Protein AF-D5STH4-F1 (afdb_monomer)

Foldseek 3Di:
DKKKKKWWFPDADDPLLQVLLQVLQVVQAVQGWDWDDDPPPNTIIIIDMDDDPDPVVRVVVSVVSVVSSCVRSVHPTHIDMDMDDD

Organism: Planctopirus limnophila (strain ATCC 43296 / DSM 3776 / IFAM 1008 / Mu 290) (NCBI:txid521674)

Sequence (86 aa):
MEYAVYADSPRRLSVQEQAGLSEALEAIVPSGGCIGPRGSQQQEEVYFTVDAATEEEAKQQAGQFMNRILQEAGLEIAFVLEISQR

Solvent-accessible surface area (backbone atoms only — not comparable to full-atom values): 4785 Å² total; per-residue (Å²): 86,56,29,42,36,40,33,38,41,88,49,65,68,52,73,68,53,49,49,32,41,51,55,24,38,59,74,70,36,92,82,35,63,51,76,44,68,44,78,91,71,68,18,40,25,40,38,37,62,44,80,26,96,43,72,67,53,35,52,54,50,52,52,52,50,51,53,51,25,30,59,70,35,70,49,96,72,78,59,51,78,48,78,45,83,107

Nearest PDB structures (foldseek):
  7b8v-assembly4_P  TM=6.601E-01  e=6.425E-03  Thermus thermophilus HB27
  7bfe-assembly1_E  TM=6.791E-01  e=1.066E-02  Thermus thermophilus HB8
  7b90-assembly1_E  TM=6.604E-01  e=1.559E-02  Thermus thermophilus HB8
  8s8i-assembly1_j  TM=4.774E-01  e=3.552E-02  Saccharomyces cerevisiae S288C
  6i05-assembly1_A  TM=4.900E-01  e=4.874E-02  Pseudomonas aeruginosa

Mean predicted aligned error: 3.21 Å

Radius of gyration: 12.08 Å; Cα contacts (8 Å, |Δi|>4): 157; chains: 1; bounding box: 28×27×31 Å

pLDDT: mean 92.7, std 5.54, range [65.44, 96.62]

Secondary structure (DSSP, 8-state):
-EEEEEEE-SSPPPHHHHHHHHHHHHHH-TT-EEEEE-TTS--EEEEEEEE-SSHHHHHHHHHHHHHHHHHHTT----PEEEEEE-

Structure (mmCIF, N/CA/C/O backbone):
data_AF-D5STH4-F1
#
_entry.id   AF-D5STH4-F1
#
loop_
_atom_site.group_PDB
_atom_site.id
_atom_site.type_symbol
_atom_site.label_atom_id
_atom_site.label_alt_id
_atom_site.label_comp_id
_atom_site.label_asym_id
_atom_site.label_entity_id
_atom_site.label_seq_id
_atom_site.pdbx_PDB_ins_code
_atom_site.Cartn_x
_atom_site.Cartn_y
_atom_site.Cartn_z
_atom_site.occupancy
_atom_site.B_iso_or_equiv
_atom_site.auth_seq_id
_atom_site.auth_comp_id
_atom_site.auth_asym_id
_atom_site.auth_atom_id
_atom_site.pdbx_PDB_model_num
ATOM 1 N N . MET A 1 1 ? -14.532 -0.188 11.016 1.00 91.62 1 MET A N 1
ATOM 2 C CA . MET A 1 1 ? -14.492 1.170 10.441 1.00 91.62 1 MET A CA 1
ATOM 3 C C . MET A 1 1 ? -13.557 1.093 9.260 1.00 91.62 1 MET A C 1
ATOM 5 O O . MET A 1 1 ? -12.543 0.415 9.388 1.00 91.62 1 MET A O 1
ATOM 9 N N . GLU A 1 2 ? -13.911 1.729 8.147 1.00 93.00 2 GLU A N 1
ATOM 10 C CA . GLU A 1 2 ? -13.065 1.722 6.955 1.00 93.00 2 GLU A CA 1
ATOM 11 C C . GLU A 1 2 ? -12.004 2.821 7.087 1.00 93.00 2 GLU A C 1
ATOM 13 O O . GLU A 1 2 ? -12.314 3.974 7.398 1.00 93.00 2 GLU A O 1
ATOM 18 N N . TYR A 1 3 ? -10.748 2.457 6.856 1.00 95.75 3 TYR A N 1
ATOM 19 C CA . TYR A 1 3 ? -9.625 3.382 6.804 1.00 95.75 3 TYR A CA 1
ATOM 20 C C . TYR A 1 3 ? -9.012 3.356 5.410 1.00 95.75 3 TYR A C 1
ATOM 22 O O . TYR A 1 3 ? -8.747 2.289 4.855 1.00 95.75 3 TYR A O 1
ATOM 30 N N . ALA A 1 4 ? -8.773 4.540 4.857 1.00 95.94 4 ALA A N 1
ATOM 31 C CA . ALA A 1 4 ? -7.998 4.724 3.643 1.00 95.94 4 ALA A CA 1
ATOM 32 C C . ALA A 1 4 ? -6.505 4.664 3.976 1.00 95.94 4 ALA A C 1
ATOM 34 O O . ALA A 1 4 ? -6.055 5.331 4.910 1.00 95.94 4 ALA A O 1
ATOM 35 N N . VAL A 1 5 ? -5.752 3.887 3.202 1.00 96.62 5 VAL A N 1
ATOM 36 C CA . VAL A 1 5 ? -4.298 3.772 3.294 1.00 96.62 5 VAL A CA 1
ATOM 37 C C . VAL A 1 5 ? -3.683 4.310 2.012 1.00 96.62 5 VAL A C 1
ATOM 39 O O . VAL A 1 5 ? -4.046 3.877 0.919 1.00 96.62 5 VAL A O 1
ATOM 42 N N . TYR A 1 6 ? -2.732 5.221 2.170 1.00 95.50 6 TYR A N 1
ATOM 43 C CA . TYR A 1 6 ? -1.907 5.765 1.101 1.00 95.50 6 TYR A CA 1
ATOM 44 C C . TYR A 1 6 ? -0.460 5.382 1.392 1.00 95.50 6 TYR A C 1
ATOM 46 O O . TYR A 1 6 ? 0.065 5.691 2.461 1.00 95.50 6 TYR A O 1
ATOM 54 N N . ALA A 1 7 ? 0.170 4.662 0.472 1.00 95.56 7 ALA A N 1
ATOM 55 C CA . ALA A 1 7 ? 1.560 4.259 0.578 1.00 95.56 7 ALA A CA 1
ATOM 56 C C . ALA A 1 7 ? 2.369 4.950 -0.519 1.00 95.56 7 ALA A C 1
ATOM 58 O O . ALA A 1 7 ? 2.255 4.608 -1.695 1.00 95.56 7 ALA A O 1
ATOM 59 N N . ASP A 1 8 ? 3.233 5.881 -0.127 1.00 94.38 8 ASP A N 1
ATOM 60 C CA . ASP A 1 8 ? 4.053 6.653 -1.056 1.00 94.38 8 ASP A CA 1
ATOM 61 C C . ASP A 1 8 ? 5.395 5.977 -1.331 1.00 94.38 8 ASP A C 1
ATOM 63 O O . ASP A 1 8 ? 6.173 5.713 -0.406 1.00 94.38 8 ASP A O 1
ATOM 67 N N . SER A 1 9 ? 5.712 5.766 -2.609 1.00 93.50 9 SER A N 1
ATOM 68 C CA . SER A 1 9 ? 7.045 5.340 -3.021 1.00 93.50 9 SER A CA 1
ATOM 69 C C . SER A 1 9 ? 8.035 6.513 -2.923 1.00 93.50 9 SER A C 1
ATOM 71 O O . SER A 1 9 ? 7.765 7.600 -3.441 1.00 93.50 9 SER A O 1
ATOM 73 N N . PRO A 1 10 ? 9.241 6.321 -2.355 1.00 91.19 10 PRO A N 1
ATOM 74 C CA . PRO A 1 10 ? 10.259 7.373 -2.272 1.00 91.19 10 PRO A CA 1
ATOM 75 C C . PRO A 1 10 ? 10.872 7.722 -3.638 1.00 91.19 10 PRO A C 1
ATOM 77 O O . PRO A 1 10 ? 11.607 8.704 -3.769 1.00 91.19 10 PRO A O 1
ATOM 80 N N . ARG A 1 11 ? 10.614 6.905 -4.664 1.00 91.88 11 ARG A N 1
ATOM 81 C CA . ARG A 1 11 ? 11.146 7.064 -6.017 1.00 91.88 11 ARG A CA 1
ATOM 82 C C . ARG A 1 11 ? 10.143 6.594 -7.056 1.00 91.88 11 ARG A C 1
ATOM 84 O O . ARG A 1 11 ? 9.203 5.870 -6.749 1.00 91.88 11 ARG A O 1
ATOM 91 N N . ARG A 1 12 ? 10.424 6.925 -8.310 1.00 91.81 12 ARG A N 1
ATOM 92 C CA . ARG A 1 12 ? 9.718 6.322 -9.429 1.00 91.81 12 ARG A CA 1
ATOM 93 C C . ARG A 1 12 ? 9.982 4.818 -9.502 1.00 91.81 12 ARG A C 1
ATOM 95 O O . ARG A 1 12 ? 11.12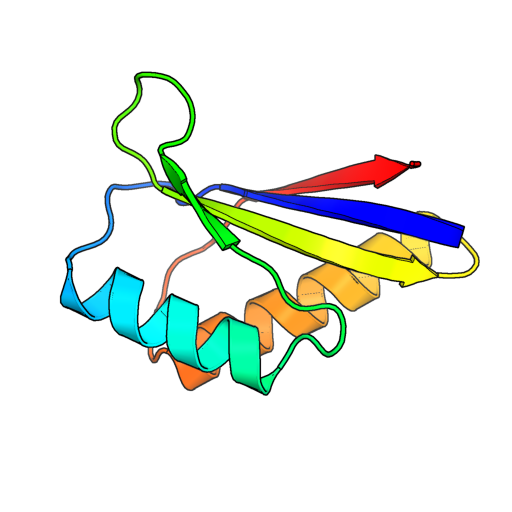4 4.365 -9.343 1.00 91.81 12 ARG A O 1
ATOM 102 N N . LEU A 1 13 ? 8.928 4.070 -9.767 1.00 91.81 13 LEU A N 1
ATOM 103 C CA . LEU A 1 13 ? 8.935 2.645 -10.027 1.00 91.81 13 LEU A CA 1
ATOM 104 C C . LEU A 1 13 ? 9.073 2.393 -11.527 1.00 91.81 13 LEU A C 1
ATOM 106 O O . LEU A 1 13 ? 8.493 3.096 -12.358 1.00 91.81 13 LEU A O 1
ATOM 110 N N . SER A 1 14 ? 9.840 1.373 -11.891 1.00 93.31 14 SER A N 1
ATOM 111 C CA . SER A 1 14 ? 9.858 0.868 -13.258 1.00 93.31 14 SER A CA 1
ATOM 112 C C . SER A 1 14 ? 8.531 0.188 -13.602 1.00 93.31 14 SER A C 1
ATOM 114 O O . SER A 1 14 ? 7.785 -0.236 -12.723 1.00 93.31 14 SER A O 1
ATOM 116 N N . VAL A 1 15 ? 8.258 0.016 -14.896 1.00 92.44 15 VAL A N 1
ATOM 117 C CA . VAL A 1 15 ? 7.045 -0.676 -15.369 1.00 92.44 15 VAL A CA 1
ATOM 118 C C . VAL A 1 15 ? 6.933 -2.089 -14.783 1.00 92.44 15 VAL A C 1
ATOM 120 O O . VAL A 1 15 ? 5.839 -2.524 -14.438 1.00 92.44 15 VAL A O 1
ATOM 123 N N . GLN A 1 16 ? 8.058 -2.793 -14.628 1.00 94.50 16 GLN A N 1
ATOM 124 C CA . GLN A 1 16 ? 8.074 -4.133 -14.042 1.00 94.50 16 GLN A CA 1
ATOM 125 C C . GLN A 1 16 ? 7.742 -4.107 -12.545 1.00 94.50 16 GLN A C 1
ATOM 127 O O . GLN A 1 16 ? 6.971 -4.9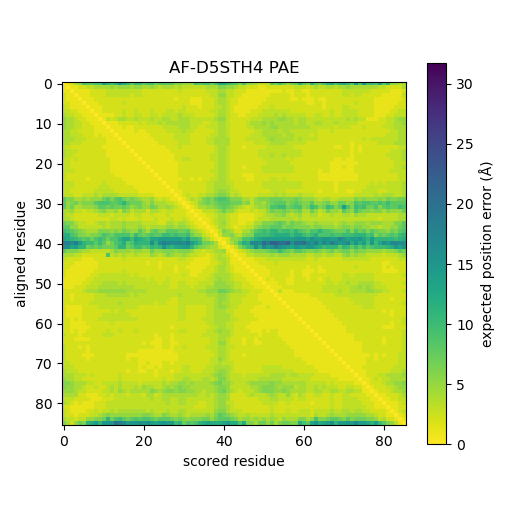39 -12.080 1.00 94.50 16 GLN A O 1
ATOM 132 N N . GLU A 1 17 ? 8.280 -3.134 -11.805 1.00 95.38 17 GLU A N 1
ATOM 133 C CA . GLU A 1 17 ? 7.986 -2.967 -10.376 1.00 95.38 17 GLU A CA 1
ATOM 134 C C . GLU A 1 17 ? 6.515 -2.594 -10.152 1.00 95.38 17 GLU A C 1
ATOM 136 O O . GLU A 1 17 ? 5.878 -3.127 -9.249 1.00 95.38 17 GLU A O 1
ATOM 141 N N . GLN A 1 18 ? 5.955 -1.728 -11.005 1.00 94.25 18 GLN A N 1
ATOM 142 C CA . GLN A 1 18 ? 4.534 -1.370 -10.969 1.00 94.25 18 GLN A CA 1
ATOM 143 C C . GLN A 1 18 ? 3.635 -2.578 -11.243 1.00 94.25 18 GLN A C 1
ATOM 145 O O . GLN A 1 18 ? 2.648 -2.773 -10.538 1.00 94.25 18 GLN A O 1
ATOM 150 N N . ALA A 1 19 ? 3.980 -3.401 -12.239 1.00 94.31 19 ALA A N 1
ATOM 151 C CA . ALA A 1 19 ? 3.227 -4.611 -12.553 1.00 94.31 19 ALA A CA 1
ATOM 152 C C . ALA A 1 19 ? 3.249 -5.609 -11.384 1.00 94.31 19 ALA A C 1
ATOM 154 O O . ALA A 1 19 ? 2.189 -6.073 -10.971 1.00 94.31 19 ALA A O 1
ATOM 155 N N . GLY A 1 20 ? 4.428 -5.869 -10.806 1.00 95.50 20 GLY A N 1
ATOM 156 C CA . GLY A 1 20 ? 4.568 -6.774 -9.660 1.00 95.50 20 GLY A CA 1
ATOM 157 C C . GLY A 1 20 ? 3.825 -6.279 -8.418 1.00 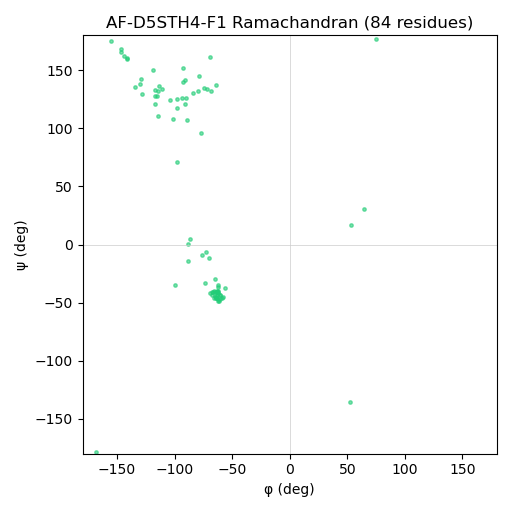95.50 20 GLY A C 1
ATOM 158 O O . GLY A 1 20 ? 3.141 -7.055 -7.759 1.00 95.50 20 GLY A O 1
ATOM 159 N N . LEU A 1 21 ? 3.883 -4.974 -8.129 1.00 95.50 21 LEU A N 1
ATOM 160 C CA . LEU A 1 21 ? 3.089 -4.382 -7.049 1.00 95.50 21 LEU A CA 1
ATOM 161 C C . LEU A 1 21 ? 1.588 -4.499 -7.297 1.00 95.50 21 LEU A C 1
ATOM 163 O O . LEU A 1 21 ? 0.852 -4.761 -6.353 1.00 95.5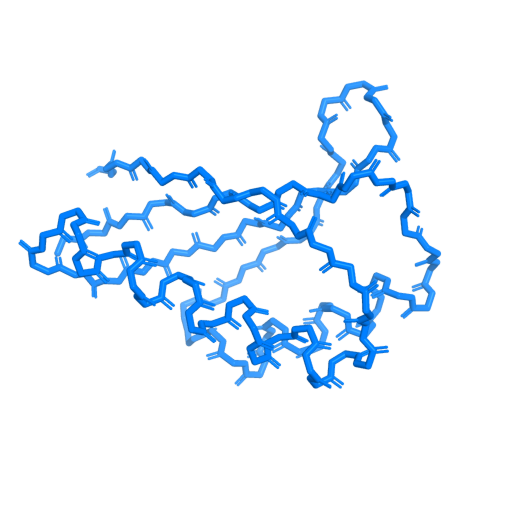0 21 LEU A O 1
ATOM 167 N N . SER A 1 22 ? 1.129 -4.291 -8.534 1.00 95.12 22 SER A N 1
ATOM 168 C CA . SER A 1 22 ? -0.297 -4.371 -8.862 1.00 95.12 22 SER A CA 1
ATOM 169 C C . SER A 1 22 ? -0.828 -5.788 -8.663 1.00 95.12 22 SER A C 1
ATOM 171 O O . SER A 1 22 ? -1.892 -5.958 -8.075 1.00 95.12 22 SER A O 1
ATOM 173 N N . GLU A 1 23 ? -0.078 -6.794 -9.114 1.00 95.31 23 GLU A N 1
ATOM 174 C CA . GLU A 1 23 ? -0.427 -8.207 -8.940 1.00 95.31 23 GLU A CA 1
ATOM 175 C C . GLU A 1 23 ? -0.431 -8.602 -7.456 1.00 95.31 23 GLU A C 1
ATOM 177 O O . GLU A 1 23 ? -1.397 -9.187 -6.964 1.00 95.31 23 GLU A O 1
ATOM 182 N N . ALA A 1 24 ? 0.606 -8.207 -6.710 1.00 96.25 24 ALA A N 1
ATOM 183 C CA . ALA A 1 24 ? 0.694 -8.471 -5.278 1.00 96.25 24 ALA A CA 1
ATOM 184 C C . ALA A 1 24 ? -0.431 -7.783 -4.485 1.00 96.25 24 ALA A C 1
ATOM 186 O O . ALA A 1 24 ? -0.998 -8.377 -3.567 1.00 96.25 24 ALA A O 1
ATOM 187 N N . LEU A 1 25 ? -0.781 -6.544 -4.841 1.00 96.31 25 LEU A N 1
ATOM 188 C CA . LEU A 1 25 ? -1.869 -5.792 -4.218 1.00 96.31 25 LEU A CA 1
ATOM 189 C C . LEU A 1 25 ? -3.215 -6.498 -4.401 1.00 96.31 25 LEU A C 1
ATOM 191 O O . LEU A 1 25 ? -3.931 -6.693 -3.420 1.00 96.31 25 LEU A O 1
ATOM 195 N N . GLU A 1 26 ? -3.532 -6.907 -5.631 1.00 94.50 26 GLU A N 1
ATOM 196 C CA . GLU A 1 26 ? -4.769 -7.625 -5.956 1.00 94.50 26 GLU A CA 1
ATOM 197 C C . GLU A 1 26 ? -4.855 -8.978 -5.233 1.00 94.50 26 GLU A C 1
ATOM 199 O O . GLU A 1 26 ? -5.924 -9.369 -4.766 1.00 94.50 26 GLU A O 1
ATOM 204 N N . ALA A 1 27 ? -3.727 -9.674 -5.077 1.00 94.56 27 ALA A N 1
ATOM 205 C CA . ALA A 1 27 ? -3.676 -10.959 -4.388 1.00 94.56 27 ALA A CA 1
ATOM 206 C C . ALA A 1 27 ? -3.806 -10.849 -2.856 1.00 94.56 27 ALA A C 1
ATOM 208 O O . ALA A 1 27 ? -4.329 -11.763 -2.211 1.00 94.56 27 ALA A O 1
ATOM 209 N N . ILE A 1 28 ? -3.295 -9.770 -2.253 1.00 94.94 28 ILE A N 1
ATOM 210 C CA . ILE A 1 28 ? -3.141 -9.658 -0.793 1.00 94.94 28 ILE A CA 1
ATOM 211 C C . ILE A 1 28 ? -4.263 -8.853 -0.144 1.00 94.94 28 ILE A C 1
ATOM 213 O O . ILE A 1 28 ? -4.642 -9.174 0.985 1.00 94.94 28 ILE A O 1
ATOM 217 N N . VAL A 1 29 ? -4.782 -7.821 -0.813 1.00 93.19 29 VAL A N 1
ATOM 218 C CA . VAL A 1 29 ? -5.775 -6.910 -0.235 1.00 93.19 29 VAL A CA 1
ATOM 219 C C . VAL A 1 29 ? -7.176 -7.269 -0.740 1.00 93.19 29 VAL A C 1
ATOM 221 O O . VAL A 1 29 ? -7.498 -6.985 -1.892 1.00 93.19 29 VAL A O 1
ATOM 224 N N . PRO A 1 30 ? -8.055 -7.853 0.102 1.00 84.06 30 PRO A N 1
ATOM 22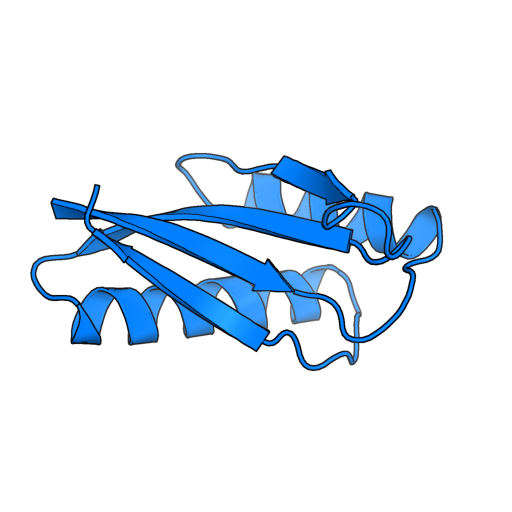5 C CA . PRO A 1 30 ? -9.349 -8.379 -0.349 1.00 84.06 30 PRO A CA 1
ATOM 226 C C . PRO A 1 30 ? -10.316 -7.314 -0.875 1.00 84.06 30 PRO A C 1
ATOM 228 O O . PRO A 1 30 ? -11.160 -7.607 -1.717 1.00 84.06 30 PRO A O 1
ATOM 231 N N . SER A 1 31 ? -10.213 -6.087 -0.360 1.00 83.06 31 SER A N 1
ATOM 232 C CA . SER A 1 31 ? -10.998 -4.929 -0.802 1.00 83.06 31 SER A CA 1
ATOM 233 C C . SER A 1 31 ? -10.510 -4.350 -2.134 1.00 83.06 31 SER A C 1
ATOM 235 O O . SER A 1 31 ? -11.186 -3.503 -2.718 1.00 83.06 31 SER A O 1
ATOM 237 N N . GLY A 1 32 ? -9.364 -4.823 -2.630 1.00 83.19 32 GLY A N 1
ATOM 238 C CA . GLY A 1 32 ? -8.676 -4.259 -3.776 1.00 83.19 32 GLY A CA 1
ATOM 239 C C . GLY A 1 32 ? -7.960 -2.950 -3.447 1.00 83.19 32 GLY A C 1
ATOM 240 O O . GLY A 1 32 ? -8.006 -2.412 -2.339 1.00 83.19 32 GLY A O 1
ATOM 241 N N . GLY A 1 33 ? -7.267 -2.432 -4.450 1.00 91.88 33 GLY A N 1
ATOM 242 C CA . GLY A 1 33 ? -6.530 -1.185 -4.367 1.00 91.88 33 GLY A CA 1
ATOM 243 C C . GLY A 1 33 ? -6.094 -0.736 -5.751 1.00 91.88 33 GLY A C 1
ATOM 244 O O . GLY A 1 33 ? -6.399 -1.381 -6.757 1.00 91.88 33 GLY A O 1
ATOM 245 N N . CYS A 1 34 ? -5.390 0.382 -5.819 1.00 93.06 34 CYS A N 1
ATOM 246 C CA . CYS A 1 34 ? -4.823 0.866 -7.065 1.00 93.06 34 CYS A CA 1
ATOM 247 C C . CYS A 1 34 ? -3.443 1.475 -6.849 1.00 93.06 34 CYS A C 1
ATOM 249 O O . CYS A 1 34 ? -3.066 1.850 -5.742 1.00 93.06 34 CYS A O 1
ATOM 251 N N . ILE A 1 35 ? -2.693 1.565 -7.941 1.00 93.38 35 ILE A N 1
ATOM 252 C CA . ILE A 1 35 ? -1.396 2.229 -7.990 1.00 93.38 35 ILE A CA 1
ATOM 253 C C . ILE A 1 35 ? -1.536 3.389 -8.961 1.00 93.38 35 ILE A C 1
ATOM 255 O O . ILE A 1 35 ? -2.006 3.209 -10.087 1.00 93.38 35 ILE A O 1
ATOM 259 N N . GLY A 1 36 ? -1.157 4.583 -8.527 1.00 90.50 36 GLY A N 1
ATOM 260 C CA . GLY A 1 36 ? -1.299 5.794 -9.319 1.00 90.50 36 GLY A CA 1
ATOM 261 C C . GLY A 1 36 ? -0.171 6.786 -9.071 1.00 90.50 36 GLY A C 1
ATOM 262 O O . GLY A 1 36 ? 0.588 6.643 -8.120 1.00 90.50 36 GLY A O 1
ATOM 263 N N . PRO A 1 37 ? -0.016 7.798 -9.932 1.00 88.81 37 PRO A N 1
ATOM 264 C CA . PRO A 1 37 ? 0.962 8.847 -9.704 1.00 88.81 37 PRO A CA 1
ATOM 265 C C . PRO A 1 37 ? 0.562 9.723 -8.508 1.00 88.81 37 PRO A C 1
ATOM 267 O O . PRO A 1 37 ? -0.554 10.243 -8.445 1.00 88.81 37 PRO A O 1
ATOM 270 N N . ARG A 1 38 ? 1.515 9.968 -7.610 1.00 84.94 38 ARG A N 1
ATOM 271 C CA . ARG A 1 38 ? 1.397 10.914 -6.506 1.00 84.94 38 ARG A CA 1
ATOM 272 C C . ARG A 1 38 ? 1.559 12.346 -7.011 1.00 84.94 38 ARG A C 1
ATOM 274 O O . ARG A 1 38 ? 2.671 12.866 -7.179 1.00 84.94 38 ARG A O 1
ATOM 281 N N . GLY A 1 39 ? 0.431 13.001 -7.268 1.00 76.94 39 GLY A N 1
ATOM 282 C CA . GLY A 1 39 ? 0.395 14.382 -7.750 1.00 76.94 39 GLY A CA 1
ATOM 283 C C . GLY A 1 39 ? 1.278 14.595 -8.988 1.00 76.94 39 GLY A C 1
ATOM 284 O O . GLY A 1 39 ? 1.284 13.792 -9.918 1.00 76.94 39 GLY A O 1
ATOM 285 N N . SER A 1 40 ? 2.049 15.685 -9.011 1.00 73.00 40 SER A N 1
ATOM 286 C CA . SER A 1 40 ? 2.950 16.012 -10.127 1.00 73.00 40 SER A CA 1
ATOM 287 C C . SER A 1 40 ? 4.354 15.400 -10.014 1.00 73.00 40 SER A C 1
ATOM 289 O O . SER A 1 40 ? 5.193 15.668 -10.872 1.00 73.00 40 SER A O 1
ATOM 291 N N . GLN A 1 41 ? 4.657 14.631 -8.959 1.00 65.44 41 GLN A N 1
ATOM 292 C CA . GLN A 1 41 ? 6.038 14.277 -8.588 1.00 65.44 41 GLN A CA 1
ATOM 293 C C . GLN A 1 41 ? 6.601 13.031 -9.296 1.00 65.44 41 GLN A C 1
ATOM 295 O O . GLN A 1 41 ? 7.728 12.635 -9.016 1.00 65.44 41 GLN A O 1
ATOM 300 N N . GLN A 1 42 ? 5.865 12.427 -10.239 1.00 76.69 42 GLN A N 1
ATOM 301 C CA . GLN A 1 42 ? 6.254 11.187 -10.945 1.00 76.69 42 GLN A CA 1
ATOM 302 C C . GLN A 1 42 ? 6.621 10.004 -10.024 1.00 76.69 42 GLN A C 1
ATOM 304 O O . GLN A 1 42 ? 7.269 9.063 -10.476 1.00 76.69 42 GLN A O 1
ATOM 309 N N . GLN A 1 43 ? 6.242 10.061 -8.749 1.00 89.12 43 GLN A N 1
ATOM 310 C CA . GLN A 1 43 ? 6.318 8.946 -7.811 1.00 89.12 43 GLN A CA 1
ATOM 311 C C . GLN A 1 43 ? 4.988 8.211 -7.823 1.00 89.12 43 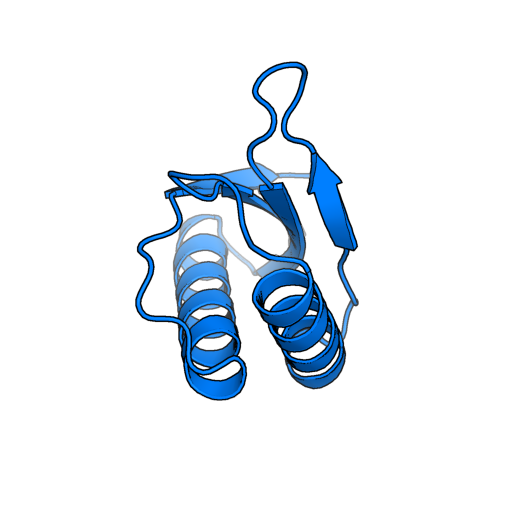GLN A C 1
ATOM 313 O O . GLN A 1 43 ? 3.954 8.816 -8.097 1.00 89.12 43 GLN A O 1
ATOM 318 N N . GLU A 1 44 ? 5.012 6.925 -7.524 1.00 92.31 44 GLU A N 1
ATOM 319 C CA . GLU A 1 44 ? 3.814 6.114 -7.404 1.00 92.31 44 GLU A CA 1
ATOM 320 C C . GLU A 1 44 ? 3.322 6.085 -5.952 1.00 92.31 44 GLU A C 1
ATOM 322 O O . GLU A 1 44 ? 4.105 5.986 -5.008 1.00 92.31 44 GLU A O 1
ATOM 327 N N . GLU A 1 45 ? 2.008 6.162 -5.798 1.00 94.75 45 GLU A N 1
ATOM 328 C CA . GLU A 1 45 ? 1.255 5.982 -4.567 1.00 94.75 45 GLU A CA 1
ATOM 329 C C . GLU A 1 45 ? 0.402 4.721 -4.725 1.00 94.75 45 GLU A C 1
ATOM 331 O O . GLU A 1 45 ? -0.256 4.526 -5.753 1.00 94.75 45 GLU A O 1
ATOM 336 N N . VAL A 1 46 ? 0.433 3.850 -3.721 1.00 95.50 46 VAL A N 1
ATOM 337 C CA . VAL A 1 46 ? -0.477 2.710 -3.613 1.00 95.50 46 VAL A CA 1
ATOM 338 C C . VAL A 1 46 ? -1.612 3.107 -2.684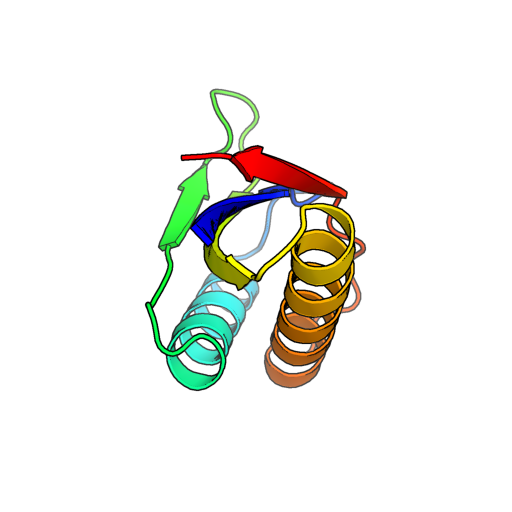 1.00 95.50 46 VAL A C 1
ATOM 340 O O . VAL A 1 46 ? -1.378 3.499 -1.544 1.00 95.50 46 VAL A O 1
ATOM 343 N N . TYR A 1 47 ? -2.840 2.978 -3.164 1.00 95.69 47 TYR A N 1
ATOM 344 C CA . TYR A 1 47 ? -4.048 3.220 -2.394 1.00 95.69 47 TYR A CA 1
ATOM 345 C C . TYR A 1 47 ? -4.792 1.912 -2.145 1.00 95.69 47 TYR A C 1
ATOM 347 O O . TYR A 1 47 ? -5.014 1.133 -3.074 1.00 95.69 47 TYR A O 1
ATOM 355 N N . PHE A 1 48 ? -5.223 1.691 -0.907 1.00 95.94 48 PHE A N 1
ATOM 356 C CA . PHE A 1 48 ? -6.129 0.603 -0.546 1.00 95.94 48 PHE A CA 1
ATOM 357 C C . PHE A 1 48 ? -6.906 0.929 0.732 1.00 95.94 48 PHE A C 1
ATOM 359 O O . PHE A 1 48 ? -6.680 1.962 1.364 1.00 95.94 48 PHE A O 1
ATOM 366 N N . THR A 1 49 ? -7.845 0.064 1.118 1.00 95.69 49 THR A N 1
ATOM 367 C CA . THR A 1 49 ? -8.615 0.226 2.358 1.00 95.69 49 THR A CA 1
ATOM 368 C C . THR A 1 49 ? -8.398 -0.930 3.322 1.00 95.69 49 THR A C 1
ATOM 370 O O . THR A 1 49 ? -8.149 -2.064 2.910 1.00 95.69 49 THR A O 1
ATOM 373 N N . VAL A 1 50 ? -8.507 -0.640 4.618 1.00 95.06 50 VAL A N 1
ATOM 374 C CA . VAL A 1 50 ? -8.488 -1.644 5.688 1.00 95.06 50 VAL A CA 1
ATOM 375 C C . VAL A 1 50 ? -9.671 -1.446 6.627 1.00 95.06 50 VAL A C 1
ATOM 377 O O . VAL A 1 50 ? -10.045 -0.316 6.943 1.00 95.06 50 VAL A O 1
ATOM 380 N N . ASP A 1 51 ? -10.237 -2.553 7.101 1.00 94.50 51 ASP A N 1
ATOM 381 C CA . ASP A 1 51 ? -11.288 -2.548 8.113 1.00 94.50 51 ASP A CA 1
ATOM 382 C C . ASP A 1 51 ? -10.695 -2.816 9.500 1.00 94.50 51 ASP A C 1
ATOM 384 O O . ASP A 1 51 ? -10.156 -3.889 9.780 1.00 94.50 51 ASP A O 1
ATOM 388 N N . ALA A 1 52 ? -10.823 -1.842 10.400 1.00 94.50 52 ALA A N 1
ATOM 389 C CA . ALA A 1 52 ? -10.304 -1.940 11.763 1.00 94.50 52 ALA A CA 1
ATOM 390 C C . ALA A 1 52 ? -11.249 -1.308 12.796 1.00 94.50 52 ALA A C 1
ATOM 392 O O . ALA A 1 52 ? -12.122 -0.499 12.454 1.00 94.50 52 ALA A O 1
ATOM 393 N N . ALA A 1 53 ? -11.107 -1.686 14.071 1.00 95.19 53 ALA A N 1
ATOM 394 C CA . ALA A 1 53 ? -11.875 -1.096 15.167 1.00 95.19 53 ALA A CA 1
ATOM 395 C C . ALA A 1 53 ? -11.189 0.139 15.766 1.00 95.19 53 ALA A C 1
ATOM 397 O O . ALA A 1 53 ? -11.830 0.895 16.493 1.00 95.19 53 ALA A O 1
ATOM 398 N N . THR A 1 54 ? -9.911 0.370 15.459 1.00 96.00 54 THR A N 1
ATOM 399 C CA . THR A 1 54 ? -9.172 1.573 15.858 1.00 96.00 54 THR A CA 1
ATOM 400 C C . THR A 1 54 ? -8.186 2.003 14.773 1.00 96.00 54 THR A C 1
ATOM 402 O O . THR A 1 54 ? -7.797 1.207 13.919 1.00 96.00 54 THR A O 1
ATOM 405 N N . GLU A 1 55 ? -7.732 3.257 14.838 1.00 94.94 55 GLU A N 1
ATOM 406 C CA . GLU A 1 55 ? -6.677 3.767 13.951 1.00 94.94 55 GLU A CA 1
ATOM 407 C C . GLU A 1 55 ? -5.349 3.017 14.155 1.00 94.94 55 GLU A C 1
ATOM 409 O O . GLU A 1 55 ? -4.616 2.774 13.202 1.00 94.94 55 GLU A O 1
ATOM 414 N N . GLU A 1 56 ? -5.043 2.604 15.387 1.00 95.88 56 GLU A N 1
ATOM 415 C CA . GLU A 1 56 ? -3.828 1.842 15.695 1.00 95.88 56 GLU A CA 1
ATOM 416 C C . GLU A 1 56 ? -3.864 0.440 15.069 1.00 95.88 56 GLU A C 1
ATOM 418 O O . GLU A 1 56 ? -2.896 0.004 14.447 1.00 95.88 56 GLU A O 1
ATOM 423 N N . GLU A 1 57 ? -5.006 -0.246 15.149 1.00 96.50 57 GLU A N 1
ATOM 424 C CA . GLU A 1 57 ? -5.210 -1.513 14.440 1.00 96.50 57 GLU A CA 1
ATOM 425 C C . GLU A 1 57 ? -5.120 -1.333 12.920 1.00 96.50 57 GLU A C 1
ATOM 427 O O . GLU A 1 57 ? -4.516 -2.167 12.244 1.00 96.50 57 GLU A O 1
ATOM 432 N N . ALA A 1 58 ? -5.667 -0.236 12.381 1.00 95.62 58 ALA A N 1
ATOM 433 C CA . ALA A 1 58 ? -5.550 0.089 10.962 1.00 95.62 58 ALA A CA 1
ATOM 434 C C . ALA A 1 58 ? -4.081 0.267 10.547 1.00 95.62 58 ALA A C 1
ATOM 436 O O . ALA A 1 58 ? -3.666 -0.293 9.535 1.00 95.62 58 ALA A O 1
ATOM 437 N N . LYS A 1 59 ? -3.267 0.966 11.356 1.00 95.75 59 LYS A N 1
ATOM 438 C CA . LYS A 1 59 ? -1.813 1.123 11.144 1.00 95.75 59 LYS A CA 1
ATOM 439 C C . LYS A 1 59 ? -1.080 -0.202 11.109 1.00 95.75 59 LYS A C 1
ATOM 441 O O . LYS A 1 59 ? -0.275 -0.438 10.207 1.00 95.75 59 LYS A O 1
ATOM 446 N N . GLN A 1 60 ? -1.379 -1.082 12.056 1.00 96.06 60 GLN A N 1
ATOM 447 C CA . GLN A 1 60 ? -0.748 -2.394 12.123 1.00 96.06 60 GLN A CA 1
ATOM 448 C C . GLN A 1 60 ? -1.132 -3.267 10.923 1.00 96.06 60 GLN A C 1
ATOM 450 O O . GLN A 1 60 ? -0.249 -3.853 10.296 1.00 96.06 60 GLN A O 1
ATOM 455 N N . GLN A 1 61 ? -2.417 -3.315 10.558 1.00 95.88 61 GLN A N 1
ATOM 456 C CA . GLN A 1 61 ? -2.880 -4.069 9.388 1.00 95.88 61 GLN A CA 1
ATOM 457 C C . GLN A 1 61 ? -2.309 -3.514 8.078 1.00 95.88 61 GLN A C 1
ATOM 459 O O . GLN A 1 61 ? -1.790 -4.279 7.268 1.00 95.88 61 GLN A O 1
ATOM 464 N N . ALA A 1 62 ? -2.336 -2.193 7.888 1.00 95.94 62 ALA A N 1
ATOM 465 C CA . ALA A 1 62 ? -1.768 -1.533 6.716 1.00 95.94 62 ALA A CA 1
ATOM 466 C C . ALA A 1 62 ? -0.274 -1.848 6.552 1.00 95.94 62 ALA A C 1
ATOM 468 O O . ALA A 1 62 ? 0.165 -2.215 5.463 1.00 95.94 62 ALA A O 1
ATOM 469 N N . GLY A 1 63 ? 0.499 -1.783 7.643 1.00 96.00 63 GLY A N 1
ATOM 470 C CA . GLY A 1 63 ? 1.912 -2.160 7.641 1.00 96.00 63 GLY A CA 1
ATOM 471 C C . GLY A 1 63 ? 2.136 -3.632 7.291 1.00 96.00 63 GLY A C 1
ATOM 472 O O . GLY A 1 63 ? 3.032 -3.955 6.512 1.00 96.00 63 GLY A O 1
ATOM 473 N N . GLN A 1 64 ? 1.304 -4.535 7.817 1.00 95.75 64 GLN A N 1
ATOM 474 C CA . GLN A 1 64 ? 1.374 -5.960 7.483 1.00 95.75 64 GLN A CA 1
ATOM 475 C C . GLN A 1 64 ? 1.061 -6.223 6.009 1.00 95.75 64 GLN A C 1
ATOM 477 O O . GLN A 1 64 ? 1.801 -6.970 5.366 1.00 95.75 64 GLN A O 1
ATOM 482 N N . PHE A 1 65 ? 0.010 -5.609 5.459 1.00 96.00 65 PHE A N 1
ATOM 483 C CA . PHE A 1 65 ? -0.306 -5.740 4.040 1.00 96.00 65 PHE A CA 1
ATOM 484 C C . PHE A 1 65 ? 0.813 -5.186 3.172 1.00 96.00 65 PHE A C 1
ATOM 486 O O . PHE A 1 65 ? 1.295 -5.909 2.306 1.00 96.00 65 PHE A O 1
ATOM 493 N N . MET A 1 66 ? 1.303 -3.977 3.450 1.00 96.31 66 MET A N 1
ATOM 494 C CA . MET A 1 66 ? 2.352 -3.374 2.632 1.00 96.31 66 MET A CA 1
ATOM 495 C C . MET A 1 66 ? 3.647 -4.194 2.655 1.00 96.31 66 MET A C 1
ATOM 497 O O . MET A 1 66 ? 4.241 -4.427 1.606 1.00 96.31 66 MET A O 1
ATOM 501 N N . ASN A 1 67 ? 4.048 -4.723 3.816 1.00 96.00 67 ASN A N 1
ATOM 502 C CA . ASN A 1 67 ? 5.211 -5.608 3.909 1.00 96.00 67 ASN A CA 1
ATOM 503 C C . ASN A 1 67 ? 5.041 -6.880 3.068 1.00 96.00 67 ASN A C 1
ATOM 505 O O . ASN A 1 67 ? 5.972 -7.281 2.371 1.00 96.00 67 ASN A O 1
ATOM 509 N N . ARG A 1 68 ? 3.858 -7.509 3.103 1.00 96.31 68 ARG A N 1
ATOM 510 C CA . ARG A 1 68 ? 3.579 -8.706 2.293 1.00 96.31 68 ARG A CA 1
ATOM 511 C C . ARG A 1 68 ? 3.540 -8.381 0.802 1.00 96.31 68 ARG A C 1
ATOM 513 O O . ARG A 1 68 ? 4.086 -9.147 0.020 1.00 96.31 68 ARG A O 1
ATOM 520 N N . ILE A 1 69 ? 2.949 -7.248 0.425 1.00 96.50 69 ILE A N 1
ATOM 521 C CA . ILE A 1 69 ? 2.886 -6.774 -0.964 1.00 96.50 69 ILE A CA 1
ATOM 522 C C . ILE A 1 69 ? 4.296 -6.560 -1.517 1.00 96.50 69 ILE A C 1
ATOM 524 O O . ILE A 1 69 ? 4.606 -7.042 -2.601 1.00 96.50 69 ILE A O 1
ATOM 528 N N . LEU A 1 70 ? 5.173 -5.892 -0.762 1.00 95.88 70 LEU A N 1
ATOM 529 C CA . LEU A 1 70 ? 6.562 -5.663 -1.168 1.00 95.88 70 LEU A CA 1
ATOM 530 C C . LEU A 1 70 ? 7.357 -6.964 -1.271 1.00 95.88 70 LEU A C 1
ATOM 532 O O . LEU A 1 70 ? 8.120 -7.137 -2.218 1.00 95.88 70 LEU A O 1
ATOM 536 N N . GLN A 1 71 ? 7.159 -7.883 -0.324 1.00 96.31 71 GLN A N 1
ATO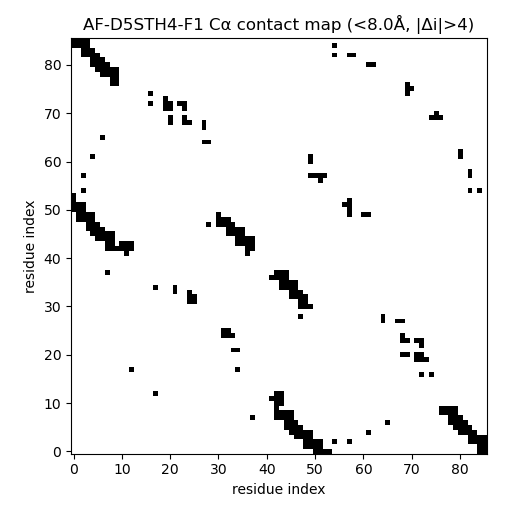M 537 C CA . GLN A 1 71 ? 7.809 -9.189 -0.344 1.00 96.31 71 GLN A CA 1
ATOM 538 C C . GLN A 1 71 ? 7.391 -10.013 -1.571 1.00 96.31 71 GLN A C 1
ATOM 540 O O . GLN A 1 71 ? 8.256 -10.575 -2.238 1.00 96.31 71 GLN A O 1
ATOM 545 N N . GLU A 1 72 ? 6.094 -10.061 -1.880 1.00 95.94 72 GLU A N 1
ATOM 546 C CA . GLU A 1 72 ? 5.555 -10.786 -3.038 1.00 95.94 72 GLU A CA 1
ATOM 547 C C . GLU A 1 72 ? 6.010 -10.149 -4.360 1.00 95.94 72 GLU A C 1
ATOM 549 O O . GLU A 1 72 ? 6.435 -10.845 -5.278 1.00 95.94 72 GLU A O 1
ATOM 554 N N . ALA A 1 73 ? 6.020 -8.815 -4.431 1.00 94.94 73 ALA A N 1
ATOM 555 C CA . ALA A 1 73 ? 6.514 -8.071 -5.588 1.00 94.94 73 ALA A CA 1
ATOM 556 C C . ALA A 1 73 ? 8.052 -8.105 -5.734 1.00 94.94 73 ALA A C 1
ATOM 558 O O . ALA A 1 73 ? 8.584 -7.600 -6.724 1.00 94.94 73 ALA A O 1
ATOM 559 N N . GLY A 1 74 ? 8.779 -8.663 -4.757 1.00 95.25 74 GLY A N 1
ATOM 560 C CA . GLY A 1 74 ? 10.243 -8.708 -4.747 1.00 95.25 74 GLY A CA 1
ATOM 561 C C . GLY A 1 74 ? 10.902 -7.327 -4.655 1.00 95.25 74 GLY A C 1
ATOM 562 O O . GLY A 1 74 ? 11.984 -7.129 -5.210 1.00 95.25 74 GLY A O 1
ATOM 563 N N . LEU A 1 75 ? 10.253 -6.361 -3.998 1.00 94.25 75 LEU A N 1
ATOM 564 C CA . LEU A 1 75 ? 10.725 -4.980 -3.897 1.00 94.25 75 LEU A CA 1
ATOM 565 C C . LEU A 1 75 ? 11.330 -4.669 -2.531 1.00 94.25 75 LEU A C 1
ATOM 567 O O . LEU A 1 75 ? 10.670 -4.742 -1.498 1.00 94.25 75 LEU A O 1
ATOM 571 N N . GLU A 1 76 ? 12.569 -4.190 -2.545 1.00 93.19 76 GLU A N 1
ATOM 572 C CA . GLU A 1 76 ? 13.262 -3.677 -1.361 1.00 93.19 76 GLU A CA 1
ATOM 573 C C . GLU A 1 76 ? 13.168 -2.143 -1.316 1.00 93.19 76 GLU A C 1
ATOM 575 O O . GLU A 1 76 ? 14.129 -1.420 -1.586 1.00 93.19 76 GLU A O 1
ATOM 580 N N . ILE A 1 77 ? 11.968 -1.626 -1.029 1.00 90.25 77 ILE A N 1
ATOM 581 C CA . ILE A 1 77 ? 11.681 -0.184 -0.963 1.00 90.25 77 ILE A CA 1
ATOM 582 C C . ILE A 1 77 ? 10.854 0.116 0.289 1.00 90.25 77 ILE A C 1
ATOM 584 O O . ILE A 1 77 ? 9.882 -0.575 0.573 1.00 90.25 77 ILE A O 1
ATOM 588 N N . ALA A 1 78 ? 11.205 1.175 1.020 1.00 90.56 78 ALA A N 1
ATOM 589 C CA . ALA A 1 78 ? 10.425 1.639 2.165 1.00 90.56 78 ALA A CA 1
ATOM 590 C C . ALA A 1 78 ? 9.367 2.656 1.720 1.00 90.56 78 ALA A C 1
ATOM 592 O O . ALA A 1 78 ? 9.700 3.798 1.399 1.00 90.56 78 ALA A O 1
ATOM 593 N N . PHE A 1 79 ? 8.105 2.233 1.711 1.00 91.19 79 PHE A N 1
ATOM 594 C CA . PHE A 1 79 ? 6.965 3.116 1.481 1.00 91.19 79 PHE A CA 1
ATOM 595 C C . PHE A 1 79 ? 6.624 3.910 2.746 1.00 91.19 79 PHE A C 1
ATOM 597 O O . PHE A 1 79 ? 6.732 3.393 3.861 1.00 91.19 79 PHE A O 1
ATOM 604 N N . VAL A 1 80 ? 6.187 5.157 2.577 1.00 93.88 80 VAL A N 1
ATOM 605 C CA . VAL A 1 80 ? 5.642 5.964 3.678 1.00 93.88 80 VAL A CA 1
ATOM 606 C C . VAL A 1 80 ? 4.137 5.745 3.731 1.00 93.88 80 VAL A C 1
ATOM 608 O O . VAL A 1 80 ? 3.457 5.996 2.744 1.00 93.88 80 VAL A O 1
ATOM 611 N N . LEU A 1 81 ? 3.630 5.263 4.868 1.00 95.38 81 LEU A N 1
ATOM 612 C CA . LEU A 1 81 ? 2.204 5.009 5.063 1.00 95.38 81 LEU A CA 1
ATOM 613 C C . LEU A 1 81 ? 1.513 6.207 5.716 1.00 95.38 81 LEU A C 1
ATOM 615 O O . LEU A 1 81 ? 1.891 6.627 6.811 1.00 95.38 81 LEU A O 1
ATOM 619 N N . GLU A 1 82 ? 0.455 6.688 5.077 1.00 95.19 82 GLU A N 1
ATOM 620 C CA . GLU A 1 82 ? -0.528 7.608 5.639 1.00 95.19 82 GLU A CA 1
ATOM 621 C C . GLU A 1 82 ? -1.877 6.892 5.760 1.00 95.19 82 GLU A C 1
ATOM 623 O O . GLU A 1 82 ? -2.293 6.159 4.861 1.00 95.19 82 GLU A O 1
ATOM 628 N N . ILE A 1 83 ? -2.556 7.081 6.894 1.00 94.69 83 ILE A N 1
ATOM 629 C CA . ILE A 1 83 ? -3.844 6.444 7.181 1.00 94.69 83 ILE A CA 1
ATOM 630 C C . ILE A 1 83 ? -4.841 7.506 7.597 1.00 94.69 83 ILE A C 1
ATOM 632 O O . ILE A 1 83 ? -4.572 8.300 8.496 1.00 94.69 83 ILE A O 1
ATOM 636 N N . SER A 1 84 ? -6.002 7.486 6.953 1.00 94.00 84 SER A N 1
ATOM 637 C CA . SER A 1 84 ? -7.086 8.428 7.196 1.00 94.00 84 SER A CA 1
ATOM 638 C C . SER A 1 84 ? -8.398 7.682 7.403 1.00 94.00 84 SER A C 1
ATOM 640 O O . SER A 1 84 ? -8.694 6.708 6.707 1.00 94.00 84 SER A O 1
ATOM 642 N N . GLN A 1 85 ? -9.189 8.127 8.378 1.00 89.88 85 GLN A N 1
ATOM 643 C CA . GLN A 1 85 ? -10.527 7.590 8.600 1.00 89.88 85 GLN A CA 1
ATOM 644 C C . GLN A 1 85 ? -11.465 8.056 7.480 1.00 89.88 85 GLN A C 1
ATOM 646 O O . GLN A 1 85 ? -11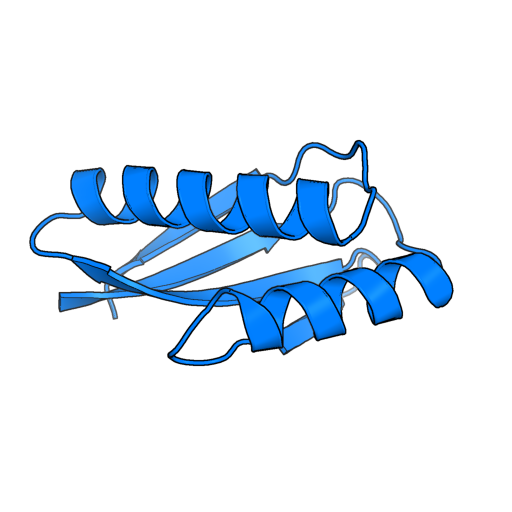.478 9.242 7.142 1.00 89.88 85 GLN A O 1
ATOM 651 N N . ARG A 1 86 ? -12.249 7.125 6.927 1.00 78.94 86 ARG A N 1
ATOM 652 C CA . ARG A 1 86 ? -13.301 7.424 5.950 1.00 78.94 86 ARG A CA 1
ATOM 653 C C . ARG A 1 86 ? -14.667 7.654 6.584 1.00 78.94 86 ARG A C 1
ATOM 655 O O . ARG A 1 86 ? -14.963 7.025 7.626 1.00 78.94 86 ARG A O 1
#